Protein 1W0N (pdb70)

InterPro domains:
  IPR005084 Carbohydrate binding module family 6 [PF03422] (382-508)
  IPR005084 Carbohydrate binding module family 6 [PF03422] (520-634)
  IPR005084 Carbohydrate binding module family 6 [PS51175] (379-508)
  IPR005084 Carbohydrate binding module family 6 [PS51175] (517-634)
  IPR006584 Cellulose binding, type IV [SM00606] (374-509)
  IPR006710 Glycoside hydrolase, family 43 [PF04616] (46-358)
  IPR008979 Galactose-binding-like domain superfamily [SSF49785] (372-509)
  IPR008979 Galactose-binding-like domain superfamily [SSF49785] (516-634)
  IPR023296 Glycosyl hydrolase, five-bladed beta-propeller domain superfamily [G3DSA:2.115.10.20] (32-371)
  IPR023296 Glycosyl hydrolase, five-bladed beta-propeller domain superfamily [SSF75005] (38-378)
  IPR052176 Glycosyl Hydrolase Family 43 Enzymes [PTHR43772] (36-369)

Sequence (120 aa):
IITTKVEAENMKIGGTYAGKISAPFDGVALYANNADYVSYSQYFANSTHNISVRGASSNAGTAKVDLVIGGVTVGSFNFTGKTPTVQTLSNITHATGDQEIKLALTSDDGTWDAYVVDFIEFSL

Structure (mmCIF, N/CA/C/O backbone):
data_1W0N
#
_entry.id   1W0N
#
_cell.length_a   30.529
_cell.length_b   40.187
_cell.length_c   81.200
_cell.angle_alpha   90.00
_cell.angle_beta   90.00
_cell.angle_gamma   90.00
#
_symmetry.space_group_name_H-M   'P 21 21 21'
#
loop_
_entity.id
_entity.type
_entity.pdbx_description
1 polymer 'ENDO-1,4-BETA-XYLANASE D'
2 non-polymer 'CALCIUM ION'
3 non-polymer 'MAGNESIUM ION'
4 non-polymer 'SULFATE ION'
5 water water
#
loop_
_atom_site.group_PDB
_atom_site.id
_atom_site.type_symbol
_atom_site.label_atom_id
_atom_site.label_alt_id
_atom_site.label_comp_id
_atom_site.label_asym_id
_atom_site.label_entity_id
_atom_site.label_seq_id
_atom_site.pdbx_PDB_ins_code
_atom_site.Cartn_x
_atom_site.Cartn_y
_atom_site.Cartn_z
_atom_site.occupancy
_atom_site.B_iso_or_equiv
_atom_site.auth_seq_id
_atom_site.auth_comp_id
_atom_site.auth_asym_id
_atom_site.auth_atom_id
_atom_site.pdbx_PDB_model_num
ATOM 1 N N A ILE A 1 12 ? 37.161 9.024 9.653 0.50 18.00 12 ILE A N 1
ATOM 2 N N B ILE A 1 12 ? 36.480 8.392 10.647 0.50 15.27 12 ILE A N 1
ATOM 3 C CA A ILE A 1 12 ? 36.157 10.171 9.558 0.50 17.45 12 ILE A CA 1
ATOM 4 C CA B ILE A 1 12 ? 35.723 9.574 10.138 0.50 12.11 12 ILE A CA 1
ATOM 5 C C A ILE A 1 12 ? 35.031 9.810 8.578 0.50 13.83 12 ILE A C 1
ATOM 6 C C B ILE A 1 12 ? 34.679 9.194 9.031 0.50 11.67 12 ILE A C 1
ATOM 7 O O A ILE A 1 12 ? 35.324 9.377 7.452 0.50 14.89 12 ILE A O 1
ATOM 8 O O B ILE A 1 12 ? 35.004 8.482 8.098 0.50 13.73 12 ILE A O 1
ATOM 17 N N A THR A 1 13 ? 33.778 9.969 9.015 0.50 10.21 13 THR A N 1
ATOM 18 N N B THR A 1 13 ? 33.446 9.635 9.20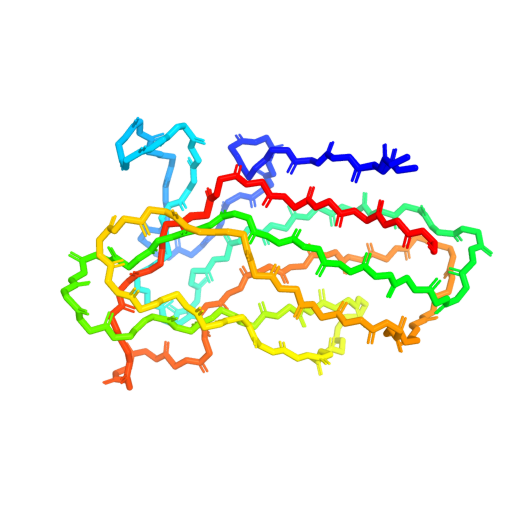0 0.50 10.52 13 THR A N 1
ATOM 19 C CA A THR A 1 13 ? 32.631 9.674 8.143 0.50 9.20 13 THR A CA 1
ATOM 20 C CA B THR A 1 13 ? 32.382 9.465 8.237 0.50 11.63 13 THR A CA 1
ATOM 21 C C A THR A 1 13 ? 32.014 10.990 7.777 0.50 7.07 13 THR A C 1
ATOM 22 C C B THR A 1 13 ? 31.925 10.856 7.776 0.50 9.61 13 THR A C 1
ATOM 23 O O A THR A 1 13 ? 31.601 11.725 8.651 0.50 7.55 13 THR A O 1
ATOM 24 O O B THR A 1 13 ? 31.389 11.598 8.622 0.50 10.68 13 THR A O 1
ATOM 31 N N . LYS A 1 14 ? 31.985 11.248 6.500 1.00 8.57 14 LYS A N 1
ATOM 32 C CA . LYS A 1 14 ? 31.449 12.486 5.952 1.00 7.66 14 LYS A CA 1
ATOM 33 C C . LYS A 1 14 ? 30.257 12.163 5.089 1.00 6.92 14 LYS A C 1
ATOM 34 O O . LYS A 1 14 ? 30.335 11.273 4.232 1.00 8.36 14 LYS A O 1
ATOM 44 N N . VAL A 1 15 ? 29.153 12.869 5.299 1.00 6.26 15 VAL A N 1
ATOM 45 C CA . VAL A 1 15 ? 27.949 12.708 4.491 1.00 6.29 15 VAL A CA 1
ATOM 46 C C . VAL A 1 15 ? 27.547 14.085 3.975 1.00 5.88 15 VAL A C 1
ATOM 47 O O . VAL A 1 15 ? 27.412 15.049 4.737 1.00 6.24 15 VAL A O 1
ATOM 51 N N . GLU A 1 16 ? 27.386 14.180 2.654 1.00 5.96 16 GLU A N 1
ATOM 52 C CA . GLU A 1 16 ? 26.992 15.431 2.022 1.00 6.27 16 GLU A CA 1
ATOM 53 C C . GLU A 1 16 ? 25.510 15.681 2.241 1.00 5.93 16 GLU A C 1
ATOM 54 O O . GLU A 1 16 ? 24.679 14.779 2.071 1.00 6.63 16 GLU A O 1
ATOM 60 N N . ALA A 1 17 ? 25.141 16.916 2.612 1.00 5.69 17 ALA A N 1
ATOM 61 C CA . ALA A 1 17 ? 23.742 17.233 2.846 1.00 5.79 17 ALA A CA 1
ATOM 62 C C . ALA A 1 17 ? 22.881 16.952 1.620 1.00 5.70 17 ALA A C 1
ATOM 63 O O . ALA A 1 17 ? 21.743 16.486 1.735 1.00 6.21 17 ALA A O 1
ATOM 65 N N . GLU A 1 18 ? 23.430 17.253 0.438 1.00 6.22 18 GLU A N 1
ATOM 66 C CA . GLU A 1 18 ? 22.720 17.089 -0.808 1.00 6.65 18 GLU A CA 1
ATOM 67 C C . GLU A 1 18 ? 22.440 15.614 -1.139 1.00 7.13 18 GLU A C 1
ATOM 68 O O . GLU A 1 18 ? 21.666 15.357 -2.064 1.00 8.35 18 GLU A O 1
ATOM 74 N N . ASN A 1 19 ? 23.031 14.675 -0.399 1.00 7.28 19 ASN A N 1
ATOM 75 C CA . ASN A 1 19 ? 22.749 13.256 -0.558 1.00 7.86 19 ASN A CA 1
ATOM 76 C C . ASN A 1 19 ? 21.787 12.699 0.491 1.00 7.79 19 ASN A C 1
ATOM 77 O O . ASN A 1 19 ? 21.484 11.503 0.486 1.00 9.96 19 ASN A O 1
ATOM 82 N N . MET A 1 20 ? 21.297 13.552 1.377 1.00 6.64 20 MET A N 1
ATOM 83 C CA . MET A 1 20 ? 20.370 13.157 2.432 1.00 6.69 20 MET A CA 1
ATOM 84 C C . MET A 1 20 ? 18.930 13.268 1.953 1.00 6.52 20 MET A C 1
ATOM 85 O O . MET A 1 20 ? 18.641 13.833 0.897 1.00 7.60 20 MET A O 1
ATOM 90 N N . LYS A 1 21 ? 18.008 12.741 2.754 1.00 6.55 21 LYS A N 1
ATOM 91 C CA . LYS A 1 21 ? 16.596 12.992 2.543 1.00 6.70 21 LYS A CA 1
ATOM 92 C C . LYS A 1 21 ? 16.316 14.460 2.890 1.00 6.62 21 LYS A C 1
ATOM 93 O O . LYS A 1 21 ? 16.806 14.955 3.906 1.00 7.91 21 LYS A O 1
ATOM 99 N N . ILE A 1 22 ? 15.570 15.142 2.029 1.00 6.81 22 ILE A N 1
ATOM 100 C CA . ILE A 1 22 ? 15.244 16.554 2.189 1.00 7.23 22 ILE A CA 1
ATOM 101 C C . ILE A 1 22 ? 13.762 16.636 2.394 1.00 8.27 22 ILE A C 1
ATOM 102 O O . ILE A 1 22 ? 12.990 16.121 1.573 1.00 10.52 22 ILE A O 1
ATOM 107 N N . GLY A 1 23 ? 13.309 17.297 3.453 1.00 8.64 23 GLY A N 1
ATOM 108 C CA . GLY A 1 23 ? 11.905 17.449 3.700 1.00 10.66 23 GLY A CA 1
ATOM 109 C C . GLY A 1 23 ? 11.536 18.825 4.175 1.00 8.00 23 GLY A C 1
ATOM 110 O O . GLY A 1 23 ? 12.391 19.655 4.459 1.00 7.63 23 GLY A O 1
ATOM 111 N N . GLY A 1 24 ? 10.239 19.043 4.258 1.00 9.29 24 GLY A N 1
ATOM 112 C CA . GLY A 1 24 ? 9.661 20.319 4.649 1.00 9.44 24 GLY A CA 1
ATOM 113 C C . GLY A 1 24 ? 9.114 21.097 3.470 1.00 8.41 24 GLY A C 1
ATOM 114 O O . GLY A 1 24 ? 9.288 20.753 2.295 1.00 10.49 24 GLY A O 1
ATOM 115 N N . THR A 1 25 ? 8.468 22.211 3.784 1.00 8.59 25 THR A N 1
ATOM 116 C CA . THR A 1 25 ? 7.833 23.055 2.785 1.00 8.79 25 THR A CA 1
ATOM 117 C C . THR A 1 25 ? 8.801 23.680 1.812 1.00 7.52 25 THR A C 1
ATOM 118 O O . THR A 1 25 ? 8.478 23.815 0.621 1.00 9.22 25 THR A O 1
ATOM 122 N N . TYR A 1 26 ? 9.962 24.103 2.301 1.00 6.18 26 TYR A N 1
ATOM 123 C CA . TYR A 1 26 ? 10.815 24.970 1.504 1.00 5.50 26 TYR A CA 1
ATOM 124 C C . TYR A 1 26 ? 12.171 24.363 1.165 1.00 5.07 26 TYR A C 1
ATOM 125 O O . TYR A 1 26 ? 12.816 24.822 0.207 1.00 5.56 26 TYR A O 1
ATOM 134 N N . ALA A 1 27 ? 12.652 23.395 1.949 1.00 5.04 27 ALA A N 1
ATOM 135 C CA . ALA A 1 27 ? 14.036 22.952 1.830 1.00 4.94 27 ALA A CA 1
ATOM 136 C C . ALA A 1 27 ? 14.315 22.3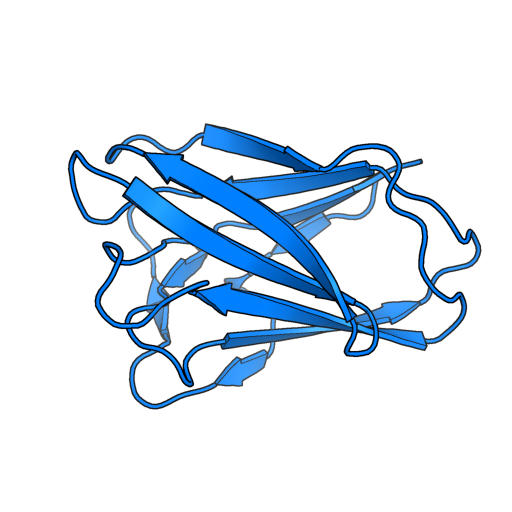97 0.441 1.00 4.96 27 ALA A C 1
ATOM 137 O O . ALA A 1 27 ? 13.471 21.725 -0.170 1.00 5.62 27 ALA A O 1
ATOM 139 N N . GLY A 1 28 ? 15.526 22.631 -0.034 1.00 5.32 28 GLY A N 1
ATOM 140 C CA . GLY A 1 28 ? 15.938 22.123 -1.327 1.00 5.84 28 GLY A CA 1
ATOM 141 C C . GLY A 1 28 ? 17.423 22.209 -1.521 1.00 5.15 28 GLY A C 1
ATOM 142 O O . GLY A 1 28 ? 18.130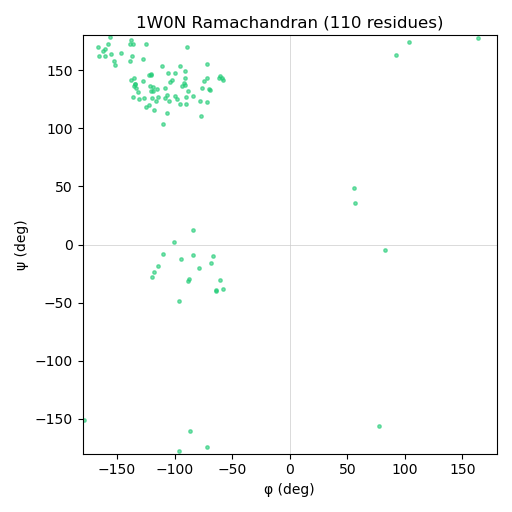 22.956 -0.825 1.00 5.24 28 GLY A O 1
ATOM 143 N N . LYS A 1 29 ? 17.910 21.449 -2.495 1.00 5.54 29 LYS A N 1
ATOM 144 C CA . LYS A 1 29 ? 19.305 21.468 -2.875 1.00 5.57 29 LYS A CA 1
ATOM 145 C C . LYS A 1 29 ? 19.713 22.851 -3.364 1.00 5.16 29 LYS A C 1
ATOM 146 O O . LYS A 1 29 ? 18.959 23.527 -4.062 1.00 6.17 29 LYS A O 1
ATOM 152 N N . ILE A 1 30 ? 20.937 23.219 -3.018 1.00 5.04 30 ILE A N 1
ATOM 153 C CA . ILE A 1 30 ? 21.550 24.467 -3.435 1.00 5.21 30 ILE A CA 1
ATOM 154 C C . ILE A 1 30 ? 22.899 24.191 -4.071 1.00 5.44 30 ILE A C 1
ATOM 155 O O . ILE A 1 30 ? 23.523 23.144 -3.834 1.00 6.01 30 ILE A O 1
ATOM 160 N N . SER A 1 31 ? 23.354 25.169 -4.866 1.00 6.05 31 SER A N 1
ATOM 161 C CA . SER A 1 31 ? 24.685 25.176 -5.434 1.00 7.00 31 SER A CA 1
ATOM 162 C C . SER A 1 31 ? 25.546 26.310 -4.899 1.00 6.20 31 SER A C 1
ATOM 163 O O . SER A 1 31 ? 26.772 26.223 -5.023 1.00 7.06 31 SER A O 1
ATOM 166 N N . ALA A 1 32 ? 24.951 27.336 -4.310 1.00 5.98 32 ALA A N 1
ATOM 167 C CA . ALA A 1 32 ? 25.667 28.445 -3.685 1.00 5.72 32 ALA A CA 1
ATOM 168 C C . ALA A 1 32 ? 25.129 28.593 -2.263 1.00 5.39 32 ALA A C 1
ATOM 169 O O . ALA A 1 32 ? 23.931 28.456 -2.032 1.00 6.01 32 ALA A O 1
ATOM 171 N N . PRO A 1 33 ? 26.024 28.873 -1.296 1.00 5.24 33 PRO A N 1
ATOM 172 C CA . PRO A 1 33 ? 27.456 29.112 -1.437 1.00 5.33 33 PRO A CA 1
ATOM 173 C C . PRO A 1 33 ? 28.325 27.835 -1.482 1.00 5.33 33 PRO A C 1
ATOM 174 O O . PRO A 1 33 ? 29.541 27.919 -1.384 1.00 6.37 33 PRO A O 1
ATOM 178 N N . PHE A 1 34 ? 27.668 26.682 -1.652 1.00 5.36 34 PHE A N 1
ATOM 179 C CA . PHE A 1 34 ? 28.322 25.401 -1.882 1.00 5.45 34 PHE A CA 1
ATOM 180 C C . PHE A 1 34 ? 27.206 24.466 -2.343 1.00 5.37 34 PHE A C 1
ATOM 181 O O . PHE A 1 34 ? 26.025 24.791 -2.261 1.00 5.63 34 PHE A O 1
ATOM 189 N N . ASP A 1 35 ? 27.601 23.275 -2.820 1.00 5.84 35 ASP A N 1
ATOM 190 C CA . ASP A 1 35 ? 26.624 22.226 -3.064 1.00 5.93 35 ASP A CA 1
ATOM 191 C C . ASP A 1 35 ? 26.150 21.696 -1.710 1.00 5.20 35 ASP A C 1
ATOM 192 O O . ASP A 1 35 ? 26.959 21.286 -0.871 1.00 5.85 35 ASP A O 1
ATOM 197 N N . GLY A 1 36 ? 24.854 21.757 -1.478 1.00 4.98 36 GLY A N 1
ATOM 198 C CA . GLY A 1 36 ? 24.321 21.428 -0.168 1.00 4.88 36 GLY A CA 1
ATOM 199 C C . GLY A 1 36 ? 22.827 21.547 -0.177 1.00 4.46 36 GLY A C 1
ATOM 200 O O . GLY A 1 36 ? 22.180 21.352 -1.219 1.00 4.91 36 GLY A O 1
ATOM 201 N N . VAL A 1 37 ? 22.254 21.867 0.988 1.00 4.34 37 VAL A N 1
ATOM 202 C CA . VAL A 1 37 ? 20.827 22.034 1.146 1.00 4.24 37 VAL A CA 1
ATOM 203 C C . VAL A 1 37 ? 20.585 23.295 1.967 1.00 4.11 37 VAL A C 1
ATOM 204 O O . VAL A 1 37 ? 21.328 23.570 2.924 1.00 5.00 37 VAL A O 1
ATOM 208 N N . ALA A 1 38 ? 19.521 24.031 1.623 1.00 4.05 38 ALA A N 1
ATOM 209 C CA . ALA A 1 38 ? 19.077 25.171 2.412 1.00 4.10 38 ALA A CA 1
ATOM 210 C C . ALA A 1 38 ? 17.862 24.792 3.250 1.00 4.18 38 ALA A C 1
ATOM 211 O O . ALA A 1 38 ? 16.948 24.082 2.791 1.00 4.99 38 ALA A O 1
ATOM 213 N N . LEU A 1 39 ? 17.852 25.332 4.470 1.00 4.29 39 LEU A N 1
ATOM 214 C CA . LEU A 1 39 ? 16.774 25.194 5.447 1.00 4.30 39 LEU A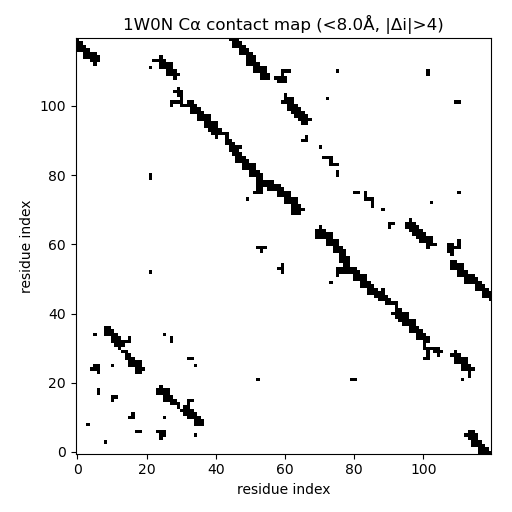 CA 1
ATOM 215 C C . LEU A 1 39 ? 16.256 26.597 5.763 1.00 4.50 39 LEU A C 1
ATOM 216 O O . LEU A 1 39 ? 17.051 27.484 6.128 1.00 5.16 39 LEU A O 1
ATOM 221 N N . TYR A 1 40 ? 14.954 26.800 5.612 1.00 4.70 40 TYR A N 1
ATOM 222 C CA . TYR A 1 40 ? 14.372 28.141 5.655 1.00 5.03 40 TYR A CA 1
ATOM 223 C C . TYR A 1 40 ? 13.349 28.363 6.753 1.00 5.48 40 TYR A C 1
ATOM 224 O O . TYR A 1 40 ? 13.111 29.511 7.176 1.00 6.34 40 TYR A O 1
ATOM 233 N N . ALA A 1 41 ? 12.653 27.306 7.174 1.00 6.23 41 ALA A N 1
ATOM 234 C CA . ALA A 1 41 ? 11.538 27.446 8.091 1.00 7.29 41 ALA A CA 1
ATOM 235 C C . ALA A 1 41 ? 11.448 26.232 8.968 1.00 8.34 41 ALA A C 1
ATOM 236 O O . ALA A 1 41 ? 12.113 25.215 8.734 1.00 9.55 41 ALA A O 1
ATOM 238 N N A ASN A 1 42 ? 10.708 26.290 10.049 0.50 11.82 42 ASN A N 1
ATOM 239 N N B ASN A 1 42 ? 10.435 26.356 9.915 0.50 9.18 42 ASN A N 1
ATOM 240 C CA A ASN A 1 42 ? 10.749 25.241 11.024 0.50 12.29 42 ASN A CA 1
ATOM 241 C CA B ASN A 1 42 ? 9.816 25.282 10.634 0.50 9.23 42 ASN A CA 1
ATOM 242 C C A ASN A 1 42 ? 10.668 23.698 10.687 0.50 13.73 42 ASN A C 1
ATOM 243 C C B ASN A 1 42 ? 9.455 24.214 9.610 0.50 8.35 42 ASN A C 1
ATOM 244 O O A ASN A 1 42 ? 11.421 22.959 11.311 0.50 16.16 42 ASN A O 1
ATOM 245 O O B ASN A 1 42 ? 8.779 24.493 8.626 0.50 9.32 42 ASN A O 1
ATOM 254 N N . ALA A 1 43 ? 9.808 23.088 9.884 1.00 13.58 43 ALA A N 1
ATOM 255 C CA . ALA A 1 43 ? 9.499 21.815 9.273 1.00 12.60 43 ALA A CA 1
ATOM 256 C C . ALA A 1 43 ? 10.479 21.435 8.191 1.00 9.75 43 ALA A C 1
ATOM 257 O O . ALA A 1 43 ? 10.459 20.305 7.734 1.00 10.56 43 ALA A O 1
ATOM 259 N N . ASP A 1 44 ? 11.421 22.342 7.783 1.00 7.50 44 ASP A N 1
ATOM 260 C CA . ASP A 1 44 ? 12.480 21.952 6.883 1.00 6.59 44 ASP A CA 1
ATOM 261 C C . ASP A 1 44 ? 13.485 21.057 7.588 1.00 6.82 44 ASP A C 1
ATOM 262 O O . ASP A 1 44 ? 13.794 21.269 8.763 1.00 7.89 44 ASP A O 1
ATOM 267 N N . TYR A 1 45 ? 14.026 20.074 6.897 1.00 6.62 45 TYR A N 1
ATOM 268 C CA . TYR A 1 45 ? 15.077 19.238 7.485 1.00 6.92 45 TYR A CA 1
ATOM 269 C C . TYR A 1 45 ? 15.847 18.522 6.400 1.00 6.22 45 TYR A C 1
ATOM 270 O O . TYR A 1 45 ? 15.382 18.371 5.272 1.00 6.66 45 TYR A O 1
ATOM 279 N N . VAL A 1 46 ? 17.044 18.033 6.796 1.00 5.90 46 VAL A N 1
ATOM 280 C CA . VAL A 1 46 ? 17.710 16.951 6.085 1.00 5.89 46 VAL A CA 1
ATOM 281 C C . VAL A 1 46 ? 17.942 15.816 7.063 1.00 5.79 46 VAL A C 1
ATOM 282 O O . VAL A 1 46 ? 18.183 16.055 8.258 1.00 6.76 46 VAL A O 1
ATOM 286 N N . SER A 1 47 ? 17.874 14.577 6.582 1.00 6.03 47 SER A N 1
ATOM 287 C CA . SER A 1 47 ? 18.082 13.441 7.460 1.00 6.57 47 SER A CA 1
ATOM 288 C C . SER A 1 47 ? 18.610 12.238 6.717 1.00 6.39 47 SER A C 1
ATOM 289 O O . SER A 1 47 ? 18.424 12.091 5.509 1.00 7.12 47 SER A O 1
ATOM 292 N N . TYR A 1 48 ? 19.255 11.341 7.462 1.00 6.60 48 TYR A N 1
ATOM 293 C CA . TYR A 1 48 ? 19.654 10.049 6.934 1.00 6.96 48 TYR A CA 1
ATOM 294 C C . TYR A 1 48 ? 19.898 9.131 8.128 1.00 6.88 48 TYR A C 1
ATOM 295 O O . TYR A 1 48 ? 19.957 9.568 9.271 1.00 8.10 48 TYR A O 1
ATOM 304 N N . SER A 1 49 ? 20.036 7.825 7.856 1.00 7.39 49 SER A N 1
ATOM 305 C CA . SER A 1 49 ? 20.288 6.854 8.899 1.00 8.07 49 SER A CA 1
ATOM 306 C C . SER A 1 49 ? 21.761 6.502 8.957 1.00 7.35 49 SER A C 1
ATOM 307 O O . SER A 1 49 ? 22.357 6.137 7.946 1.00 8.27 49 SER A O 1
ATOM 310 N N . GLN A 1 50 ? 22.341 6.605 10.163 1.00 7.12 50 GLN A N 1
ATOM 311 C CA . GLN A 1 50 ? 23.740 6.322 10.411 1.00 7.20 50 GLN A CA 1
ATOM 312 C C . GLN A 1 50 ? 23.872 5.172 11.395 1.00 7.11 50 GLN A C 1
ATOM 313 O O . GLN A 1 50 ? 23.292 5.215 12.477 1.00 7.97 50 GLN A O 1
ATOM 319 N N . TYR A 1 51 ? 24.723 4.185 11.067 1.00 7.33 51 TYR A N 1
ATOM 320 C CA . TYR A 1 51 ? 25.063 3.135 12.013 1.00 7.29 51 TYR A CA 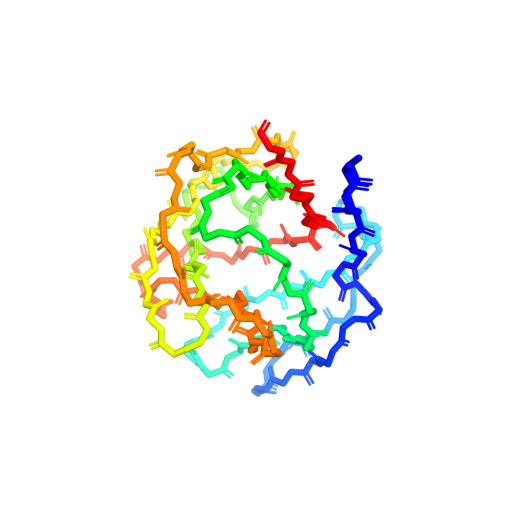1
ATOM 321 C C . TYR A 1 51 ? 26.248 3.576 12.849 1.00 6.72 51 TYR A C 1
ATOM 322 O O . TYR A 1 51 ? 27.262 4.039 12.315 1.00 7.97 51 TYR A O 1
ATOM 338 N N . PHE A 1 52 ? 26.148 3.405 14.173 1.00 6.71 52 PHE A N 1
ATOM 339 C CA . PHE A 1 52 ? 27.222 3.710 15.096 1.00 6.81 52 PHE A CA 1
ATOM 340 C C . PHE A 1 52 ? 27.648 2.480 15.890 1.00 6.63 52 PHE A C 1
ATOM 341 O O . PHE A 1 52 ? 26.813 1.802 16.501 1.00 7.85 52 PHE A O 1
ATOM 349 N N . ALA A 1 53 ? 28.947 2.243 15.951 1.00 6.63 53 ALA A N 1
ATOM 350 C CA . ALA A 1 53 ? 29.517 1.272 16.892 1.00 6.87 53 ALA A CA 1
ATOM 351 C C . ALA A 1 53 ? 29.838 1.914 18.246 1.00 6.67 53 ALA A C 1
ATOM 352 O O . ALA A 1 53 ? 29.732 1.269 19.284 1.00 8.93 53 ALA A O 1
ATOM 354 N N . ASN A 1 54 ? 30.204 3.198 18.255 1.00 6.37 54 ASN A N 1
ATOM 355 C CA . ASN A 1 54 ? 30.609 3.909 19.457 1.00 6.13 54 ASN A CA 1
ATOM 356 C C . ASN A 1 54 ? 29.501 4.851 19.888 1.00 5.70 54 ASN A C 1
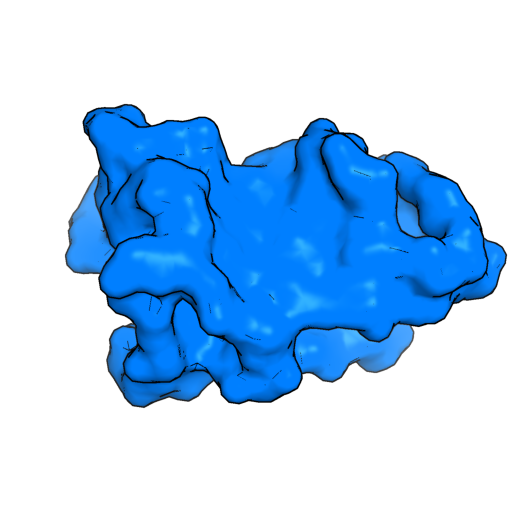ATOM 357 O O . ASN A 1 54 ? 28.796 5.429 19.066 1.00 6.46 54 ASN A O 1
ATOM 365 N N . SER A 1 55 ? 29.386 5.050 21.214 1.00 5.76 55 SER A N 1
ATOM 366 C CA . SER A 1 55 ? 28.382 5.950 21.770 1.00 5.55 55 SER A CA 1
ATOM 367 C C . SER A 1 55 ? 28.779 7.427 21.810 1.00 5.66 55 SER A C 1
ATOM 368 O O . SER A 1 55 ? 27.891 8.232 22.093 1.00 7.31 55 SER A O 1
ATOM 371 N N . THR A 1 56 ? 30.021 7.796 21.534 1.00 5.53 56 THR A N 1
ATOM 372 C CA . THR A 1 56 ? 30.399 9.212 21.593 1.00 5.65 56 THR A CA 1
ATOM 373 C C . THR A 1 56 ? 31.207 9.613 20.366 1.00 5.69 56 THR A C 1
ATOM 374 O O . THR A 1 56 ? 32.148 8.926 19.968 1.00 6.90 56 THR A O 1
ATOM 378 N N . HIS A 1 57 ? 30.838 10.771 19.798 1.00 5.64 57 HIS A N 1
ATOM 379 C CA . HIS A 1 57 ? 31.511 11.330 18.641 1.00 5.77 57 HIS A CA 1
ATOM 380 C C . HIS A 1 57 ? 31.683 12.835 18.772 1.00 6.07 57 HIS A C 1
ATOM 381 O O . HIS A 1 57 ? 30.942 13.512 19.467 1.00 6.93 57 HIS A O 1
ATOM 388 N N . ASN A 1 58 ? 32.672 13.331 18.012 1.00 6.93 58 ASN A N 1
ATOM 389 C CA . ASN A 1 58 ? 32.742 14.727 17.638 1.00 7.44 58 ASN A CA 1
ATOM 390 C C . ASN A 1 58 ? 32.026 14.883 16.312 1.00 7.16 58 ASN A C 1
ATOM 391 O O . ASN A 1 58 ? 32.129 14.025 15.425 1.00 8.08 58 ASN A O 1
ATOM 396 N N . ILE A 1 59 ? 31.254 15.973 16.180 1.00 7.34 59 ILE A N 1
ATOM 397 C CA . ILE A 1 59 ? 30.442 16.173 15.001 1.00 6.79 59 ILE A CA 1
ATOM 398 C C . ILE A 1 59 ? 30.682 17.582 14.469 1.00 6.47 59 ILE A C 1
ATOM 399 O O . ILE A 1 59 ? 30.504 18.555 15.203 1.00 7.40 59 ILE A O 1
ATOM 404 N N . SER A 1 60 ? 31.060 17.675 13.188 1.00 5.85 60 SER A N 1
ATOM 405 C CA . SER A 1 60 ? 31.248 18.967 12.556 1.00 5.74 60 SER A CA 1
ATOM 406 C C . SER A 1 60 ? 30.308 19.097 11.366 1.00 5.37 60 SER A C 1
ATOM 407 O O . SER A 1 60 ? 30.010 18.123 10.680 1.00 5.97 60 SER A O 1
ATOM 410 N N . VAL A 1 61 ? 29.846 20.327 11.144 1.00 4.78 61 VAL A N 1
ATOM 411 C CA . VAL A 1 61 ? 29.030 20.654 9.984 1.00 4.54 61 VAL A CA 1
ATOM 412 C C . VAL A 1 61 ? 29.626 21.909 9.365 1.00 4.40 61 VAL A C 1
ATOM 413 O O . VAL A 1 61 ? 29.891 22.891 10.065 1.00 4.68 61 VAL A O 1
ATOM 417 N N . ARG A 1 62 ? 29.835 21.874 8.034 1.00 4.35 62 ARG A N 1
ATOM 418 C CA . ARG A 1 62 ? 30.177 23.079 7.302 1.00 4.48 62 ARG A CA 1
ATOM 419 C C . ARG A 1 62 ? 28.874 23.721 6.827 1.00 4.20 62 ARG A C 1
ATOM 420 O O . ARG A 1 62 ? 28.033 23.048 6.228 1.00 4.72 62 ARG A O 1
ATOM 428 N N . GLY A 1 63 ? 28.711 25.003 7.143 1.00 4.17 63 GLY A N 1
ATOM 429 C CA . GLY A 1 63 ? 27.480 25.696 6.840 1.00 4.06 63 GLY A CA 1
ATOM 430 C C . GLY A 1 63 ? 27.700 27.193 6.733 1.00 3.84 63 GLY A C 1
ATOM 431 O O . GLY A 1 63 ? 28.805 27.695 6.922 1.00 4.47 63 GLY A O 1
ATOM 432 N N . ALA A 1 64 ? 26.605 27.898 6.432 1.00 3.87 64 ALA A N 1
ATOM 433 C CA . ALA A 1 64 ? 26.635 29.351 6.321 1.00 3.92 64 ALA A CA 1
ATOM 434 C C . ALA A 1 64 ? 25.247 29.885 6.586 1.00 3.76 64 ALA A C 1
ATOM 435 O O . ALA A 1 64 ? 24.258 29.149 6.538 1.00 4.57 64 ALA A O 1
ATOM 437 N N . SER A 1 65 ? 25.170 31.191 6.857 1.00 4.36 65 SER A N 1
ATOM 438 C CA . SER A 1 65 ? 23.906 31.887 6.966 1.00 4.23 65 SER A CA 1
ATOM 439 C C . SER A 1 65 ? 23.538 32.545 5.635 1.00 4.39 65 SER A C 1
ATOM 440 O O . SER A 1 65 ? 24.414 32.934 4.854 1.00 5.12 65 SER A O 1
ATOM 443 N N . SER A 1 66 ? 22.236 32.726 5.433 1.00 4.58 66 SER A N 1
ATOM 444 C CA . SER A 1 66 ? 21.743 33.516 4.321 1.00 5.00 66 SER A CA 1
ATOM 445 C C . SER A 1 66 ? 22.055 35.002 4.450 1.00 5.68 66 SER A C 1
ATOM 446 O O . SER A 1 66 ? 21.956 35.732 3.466 1.00 7.61 66 SER A O 1
ATOM 449 N N . ASN A 1 67 ? 22.415 35.442 5.662 1.00 5.66 67 ASN A N 1
ATOM 450 C CA . ASN A 1 67 ? 22.582 36.861 5.928 1.00 6.78 67 ASN A CA 1
ATOM 451 C C . ASN A 1 67 ? 23.832 37.080 6.773 1.00 6.45 67 ASN A C 1
ATOM 452 O O . ASN A 1 67 ? 24.510 36.142 7.193 1.00 6.36 67 ASN A O 1
ATOM 457 N N . ALA A 1 68 ? 24.138 38.372 7.022 1.00 7.13 68 ALA A N 1
ATOM 458 C CA . ALA A 1 68 ? 25.254 38.702 7.881 1.00 7.52 68 ALA A CA 1
ATOM 459 C C . ALA A 1 68 ? 25.080 38.144 9.290 1.00 7.10 68 ALA A C 1
ATOM 460 O O . ALA A 1 68 ? 26.084 37.877 9.965 1.00 8.15 68 ALA A O 1
ATOM 462 N N . GLY A 1 69 ? 23.841 38.018 9.745 1.00 6.77 69 GLY A N 1
ATOM 463 C CA . GLY A 1 69 ? 23.563 37.538 11.071 1.00 6.66 69 GLY A CA 1
ATOM 464 C C . GLY A 1 69 ? 23.479 36.021 11.184 1.00 6.08 69 GLY A C 1
ATOM 465 O O . GLY A 1 69 ? 23.989 35.272 10.340 1.00 6.19 69 GLY A O 1
ATOM 466 N N . THR A 1 70 ? 22.842 35.573 12.258 1.00 6.47 70 THR A N 1
ATOM 467 C CA . THR A 1 70 ? 22.947 34.196 12.710 1.00 6.32 70 THR A CA 1
ATOM 468 C C . THR A 1 70 ? 21.841 33.306 12.169 1.00 6.10 70 THR A C 1
ATOM 469 O O . THR A 1 70 ? 20.667 33.666 12.180 1.00 7.05 70 THR A O 1
ATOM 473 N N . ALA A 1 71 ? 22.266 32.111 11.734 1.00 6.02 71 ALA A N 1
ATOM 474 C CA . ALA A 1 71 ? 21.380 30.984 11.476 1.00 6.34 71 ALA A CA 1
ATOM 475 C C . ALA A 1 71 ? 21.816 29.861 12.427 1.00 6.53 71 ALA A C 1
ATOM 476 O O . ALA A 1 71 ? 23.000 29.642 12.620 1.00 8.95 71 ALA A O 1
ATOM 478 N N . LYS A 1 72 ? 20.857 29.206 13.054 1.00 7.22 72 LYS A N 1
ATOM 479 C CA . LYS A 1 72 ? 21.163 28.130 13.991 1.00 7.67 72 LYS A CA 1
ATOM 480 C C . LYS A 1 72 ? 20.504 26.846 13.522 1.00 6.82 72 LYS A C 1
ATOM 481 O O . LYS A 1 72 ? 19.348 26.846 13.129 1.00 7.59 72 LYS A O 1
ATOM 487 N N . VAL A 1 73 ? 21.274 25.753 13.600 1.00 6.51 73 VAL A N 1
ATOM 488 C CA . VAL A 1 73 ? 20.851 24.450 13.120 1.00 6.39 73 VAL A CA 1
ATOM 489 C C . VAL A 1 73 ? 20.958 23.421 14.247 1.00 5.95 73 VAL A C 1
ATOM 490 O O . VAL A 1 73 ? 22.062 23.174 14.739 1.00 7.20 73 VAL A O 1
ATOM 494 N N . ASP A 1 74 ? 19.828 22.834 14.625 1.00 6.01 74 ASP A N 1
ATOM 495 C CA . ASP A 1 74 ? 19.826 21.733 15.583 1.00 5.92 74 ASP A CA 1
ATOM 496 C C . ASP A 1 74 ? 20.328 20.447 14.936 1.00 5.93 74 ASP A C 1
ATOM 497 O O . ASP A 1 74 ? 19.990 20.140 13.786 1.00 6.85 74 ASP A O 1
ATOM 502 N N . LEU A 1 75 ? 21.102 19.700 15.714 1.00 5.82 75 LEU A N 1
ATOM 503 C CA . LEU A 1 75 ? 21.479 18.338 15.383 1.00 6.09 75 LEU A CA 1
ATOM 504 C C . LEU A 1 75 ? 20.668 17.392 16.250 1.00 5.82 75 LEU A C 1
ATOM 505 O O . LEU A 1 75 ? 20.700 17.481 17.480 1.00 6.24 75 LEU A O 1
ATOM 510 N N . VAL A 1 76 ? 19.945 16.491 15.587 1.00 6.37 76 VAL A N 1
ATOM 511 C CA . VAL A 1 76 ? 19.085 15.523 16.246 1.00 6.99 76 VAL A CA 1
ATOM 512 C C . VAL A 1 76 ? 19.659 14.141 15.918 1.00 7.06 76 VAL A C 1
ATOM 513 O O . VAL A 1 76 ? 19.849 13.800 14.752 1.00 8.23 76 VAL A O 1
ATOM 517 N N . ILE A 1 77 ? 19.975 13.358 16.947 1.00 7.29 77 ILE A N 1
ATOM 518 C CA . ILE A 1 77 ? 20.476 11.985 16.759 1.00 7.47 77 ILE A CA 1
ATOM 519 C C . ILE A 1 77 ? 19.529 11.070 17.497 1.00 8.57 77 ILE A C 1
ATOM 520 O O . ILE A 1 77 ? 19.357 11.180 18.716 1.00 9.77 77 ILE A O 1
ATOM 525 N N . GLY A 1 78 ? 18.904 10.147 16.780 1.00 9.22 78 GLY A N 1
ATOM 526 C CA . GLY A 1 78 ? 17.972 9.247 17.395 1.00 10.83 78 GLY A CA 1
ATOM 527 C C . GLY A 1 78 ? 16.850 9.945 18.110 1.00 12.04 78 GLY A C 1
ATOM 528 O O . GLY A 1 78 ? 16.422 9.466 19.165 1.00 14.31 78 GLY A O 1
ATOM 529 N N . GLY A 1 79 ? 16.399 11.074 17.563 1.00 12.09 79 GLY A N 1
ATOM 530 C CA . GLY A 1 79 ? 15.336 11.850 18.139 1.00 13.24 79 GLY A CA 1
ATOM 531 C C . GLY A 1 79 ? 15.730 12.804 19.260 1.00 13.04 79 GLY A C 1
ATOM 532 O O . GLY A 1 79 ? 14.886 13.571 19.699 1.00 15.73 79 GLY A O 1
ATOM 533 N N . VAL A 1 80 ? 16.993 12.768 19.671 1.00 11.63 80 VAL A N 1
ATOM 534 C CA . VAL A 1 80 ? 17.473 13.636 20.728 1.00 11.70 80 VAL A CA 1
ATOM 535 C C . VAL A 1 80 ? 18.158 14.837 20.107 1.00 10.24 80 VAL A C 1
ATOM 536 O O . VAL A 1 80 ? 19.099 14.669 19.339 1.00 9.33 80 VAL A O 1
ATOM 540 N N . THR A 1 81 ? 17.729 16.051 20.477 1.00 10.15 81 THR A N 1
ATOM 541 C CA . THR A 1 81 ? 18.457 17.249 20.050 1.00 9.02 81 THR A CA 1
ATOM 542 C C . THR A 1 81 ? 19.689 17.357 20.928 1.00 8.85 81 THR A C 1
ATOM 543 O O . THR A 1 81 ? 19.584 17.617 22.125 1.00 11.52 81 THR A O 1
ATOM 547 N N . VAL A 1 82 ? 20.858 17.133 20.329 1.00 8.13 82 VAL A N 1
ATOM 548 C CA . VAL A 1 82 ? 22.109 17.022 21.080 1.00 8.67 82 VAL A CA 1
ATOM 549 C C . VAL A 1 82 ? 22.872 18.333 21.166 1.00 8.56 82 VAL A C 1
ATOM 550 O O . VAL A 1 82 ? 23.810 18.446 21.964 1.00 10.13 82 VAL A O 1
ATOM 554 N N . GLY A 1 83 ? 22.483 19.318 20.369 1.00 8.16 83 GLY A N 1
ATOM 555 C CA . GLY A 1 83 ? 23.145 20.607 20.362 1.00 7.97 83 GLY A CA 1
ATOM 556 C C . GLY A 1 83 ? 22.747 21.353 19.095 1.00 7.38 83 GLY A C 1
ATOM 557 O O . GLY A 1 83 ? 21.994 20.841 18.275 1.00 7.33 83 GLY A O 1
ATOM 558 N N . SER A 1 84 ? 23.260 22.583 18.979 1.00 7.76 84 SER A N 1
ATOM 559 C CA . SER A 1 84 ? 22.980 23.417 17.835 1.00 8.33 84 SER A CA 1
ATOM 560 C C . SER A 1 84 ? 24.244 24.064 17.300 1.00 8.07 84 SER A C 1
ATOM 561 O O . SER A 1 84 ? 25.021 24.612 18.056 1.00 10.23 84 SER A O 1
ATOM 566 N N . PHE A 1 85 ? 24.379 24.088 15.992 1.00 6.05 85 PHE A N 1
ATOM 567 C CA . PHE A 1 85 ? 25.454 24.770 15.312 1.00 5.85 85 PHE A CA 1
ATOM 568 C C . PHE A 1 85 ? 25.031 26.205 14.992 1.00 6.00 85 PHE A C 1
ATOM 569 O O . PHE A 1 85 ? 23.919 26.452 14.543 1.00 7.38 85 PHE A O 1
ATOM 577 N N . ASN A 1 86 ? 25.959 27.134 15.216 1.00 5.42 86 ASN A N 1
ATOM 578 C CA . ASN A 1 86 ? 25.757 28.549 14.938 1.00 5.44 86 ASN A CA 1
ATOM 579 C C . ASN A 1 86 ? 26.556 28.926 13.698 1.00 4.96 86 ASN A C 1
ATOM 580 O O . ASN A 1 86 ? 27.791 28.873 13.725 1.00 5.63 86 ASN A O 1
ATOM 585 N N . PHE A 1 87 ? 25.835 29.268 12.620 1.00 5.16 87 PHE A N 1
ATOM 586 C CA . PHE A 1 87 ? 26.470 29.816 11.423 1.00 5.14 87 PHE A CA 1
ATOM 587 C C . PHE A 1 87 ? 26.070 31.281 11.325 1.00 5.25 87 PHE A C 1
ATOM 588 O O . PHE A 1 87 ? 24.934 31.612 10.972 1.00 5.97 87 PHE A O 1
ATOM 596 N N . THR A 1 88 ? 27.012 32.157 11.676 1.00 5.50 88 THR A N 1
ATOM 597 C CA . THR A 1 88 ? 26.800 33.595 11.573 1.00 5.76 88 THR A CA 1
ATOM 598 C C . THR A 1 88 ? 27.603 34.119 10.397 1.00 5.86 88 THR A C 1
ATOM 599 O O . THR A 1 88 ? 28.795 33.851 10.261 1.00 7.69 88 THR A O 1
ATOM 603 N N . GLY A 1 89 ? 26.923 34.853 9.528 1.00 5.93 89 GLY A N 1
ATOM 604 C CA . GLY A 1 89 ? 27.566 35.441 8.379 1.00 6.42 89 GLY A CA 1
ATOM 605 C C . GLY A 1 89 ? 27.515 34.571 7.140 1.00 5.63 89 GLY A C 1
ATOM 606 O O . GLY A 1 89 ? 27.240 33.363 7.189 1.00 5.54 89 GLY A O 1
ATOM 607 N N . LYS A 1 90 ? 27.781 35.216 6.021 1.00 6.49 90 LYS A N 1
ATOM 608 C CA . LYS A 1 90 ? 27.592 34.601 4.701 1.00 6.49 90 LYS A CA 1
ATOM 609 C C . LYS A 1 90 ? 28.730 33.648 4.323 1.00 6.20 90 LYS A C 1
ATOM 610 O O . LYS A 1 90 ? 28.555 32.813 3.438 1.00 7.29 90 LYS A O 1
ATOM 616 N N . THR A 1 91 ? 29.887 33.771 4.959 1.00 6.18 91 THR A N 1
ATOM 617 C CA . THR A 1 91 ? 31.024 32.940 4.595 1.00 6.37 91 THR A CA 1
ATOM 618 C C . THR A 1 91 ? 30.930 31.599 5.303 1.00 5.80 91 THR A C 1
ATOM 619 O O . THR A 1 91 ? 30.788 31.567 6.543 1.00 6.68 91 THR A O 1
ATOM 623 N N . PRO A 1 92 ? 31.026 30.490 4.579 1.00 5.47 92 PRO A N 1
ATOM 624 C CA . PRO A 1 92 ? 30.966 29.182 5.238 1.00 5.36 92 PRO A CA 1
ATOM 625 C C . PRO A 1 92 ? 32.053 28.992 6.288 1.00 5.73 92 PRO A C 1
ATOM 626 O O . PRO A 1 92 ? 33.203 29.390 6.093 1.00 6.65 92 PRO A O 1
ATOM 630 N N . THR A 1 93 ? 31.679 28.316 7.372 1.00 5.78 93 THR A N 1
ATOM 631 C CA . THR A 1 93 ? 32.630 27.843 8.355 1.00 6.24 93 THR A CA 1
ATOM 632 C C . THR A 1 93 ? 32.269 26.421 8.765 1.00 5.33 93 THR A C 1
ATOM 633 O O . THR A 1 93 ? 31.152 25.964 8.573 1.00 5.80 93 THR A O 1
ATOM 637 N N . VAL A 1 94 ? 33.266 25.753 9.377 1.00 6.21 94 VAL A N 1
ATOM 638 C CA . VAL A 1 94 ? 33.050 24.471 10.002 1.00 6.30 94 VAL A CA 1
ATOM 639 C C . VAL A 1 94 ? 32.788 24.720 11.496 1.00 6.14 94 VAL A C 1
ATOM 640 O O . VAL A 1 94 ? 33.624 25.304 12.198 1.00 8.19 94 VAL A O 1
ATOM 644 N N . GLN A 1 95 ? 31.626 24.280 11.954 1.00 5.02 95 GLN A N 1
ATOM 645 C CA . GLN A 1 95 ? 31.229 24.374 13.352 1.00 4.97 95 GLN A CA 1
ATOM 646 C C . GLN A 1 95 ? 31.207 22.967 13.936 1.00 4.98 95 GLN A C 1
ATOM 647 O O . GLN A 1 95 ? 31.000 21.990 13.222 1.00 5.82 95 GLN A O 1
ATOM 653 N N . THR A 1 96 ? 31.413 22.880 15.261 1.00 5.37 96 THR A N 1
ATOM 654 C CA . THR A 1 96 ? 31.655 21.610 15.903 1.00 5.72 96 THR A CA 1
ATOM 655 C C . THR A 1 96 ? 30.890 21.485 17.223 1.00 5.34 96 THR A C 1
ATOM 656 O O . THR A 1 96 ? 30.789 22.439 17.996 1.00 6.14 96 THR A O 1
ATOM 660 N N . LEU A 1 97 ? 30.393 20.261 17.449 1.00 5.69 97 LEU A N 1
ATOM 661 C CA . LEU A 1 97 ? 29.896 19.792 18.733 1.00 6.07 97 LEU A CA 1
ATOM 662 C C . LEU A 1 97 ? 30.788 18.627 19.136 1.00 6.42 97 LEU A C 1
ATOM 663 O O . LEU A 1 97 ? 30.823 17.603 18.455 1.00 7.56 97 LEU A O 1
ATOM 668 N N . SER A 1 98 ? 31.526 18.783 20.244 1.00 7.01 98 SER A N 1
ATOM 669 C CA . SER A 1 98 ? 32.487 17.792 20.649 1.00 7.30 98 SER A CA 1
ATOM 670 C C . SER A 1 98 ? 31.944 16.893 21.746 1.00 7.14 98 SER A C 1
ATOM 671 O O . SER A 1 98 ? 31.170 17.305 22.612 1.00 8.21 98 SER A O 1
ATOM 674 N N . ASN A 1 99 ? 32.398 15.626 21.719 1.00 6.93 99 ASN A N 1
ATOM 675 C CA . ASN A 1 99 ? 32.141 14.670 22.784 1.00 6.95 99 ASN A CA 1
ATOM 676 C C . ASN A 1 99 ? 30.668 14.476 23.085 1.00 7.03 99 ASN A C 1
ATOM 677 O O . ASN A 1 99 ? 30.234 14.503 24.242 1.00 8.74 99 ASN A O 1
ATOM 682 N N . ILE A 1 100 ? 29.892 14.265 22.025 1.00 7.07 100 ILE A N 1
ATOM 683 C CA . ILE A 1 100 ? 28.466 14.063 22.124 1.00 7.44 100 ILE A CA 1
ATOM 684 C C . ILE A 1 100 ? 28.165 12.574 22.286 1.00 6.80 100 ILE A C 1
ATOM 685 O O . ILE A 1 100 ? 28.526 11.776 21.424 1.00 6.71 100 ILE A O 1
ATOM 691 N N . THR A 1 101 ? 27.495 12.228 23.392 1.00 7.07 101 THR A N 1
ATOM 692 C CA . THR A 1 101 ? 27.062 10.858 23.623 1.00 7.05 101 THR A CA 1
ATOM 693 C C . THR A 1 101 ? 25.663 10.654 23.057 1.00 7.30 101 THR A C 1
ATOM 694 O O . THR A 1 101 ? 24.801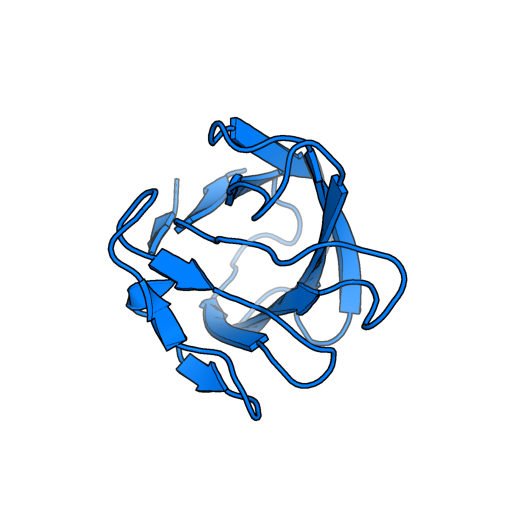 11.543 23.119 1.00 9.19 101 THR A O 1
ATOM 698 N N . HIS A 1 102 ? 25.441 9.457 22.503 1.00 7.03 102 HIS A N 1
ATOM 699 C CA . HIS A 1 102 ? 24.211 9.095 21.851 1.00 7.72 102 HIS A CA 1
ATOM 700 C C . HIS A 1 102 ? 24.086 7.554 21.828 1.00 7.97 102 HIS A C 1
ATOM 701 O O . HIS A 1 102 ? 25.026 6.850 22.189 1.00 8.10 102 HIS A O 1
ATOM 708 N N . ALA A 1 103 ? 22.947 7.032 21.398 1.00 9.51 103 ALA A N 1
ATOM 709 C CA . ALA A 1 103 ? 22.753 5.601 21.288 1.00 10.37 103 ALA A CA 1
ATOM 710 C C . ALA A 1 103 ? 23.552 5.039 20.143 1.00 9.02 103 ALA A C 1
ATOM 711 O O . ALA A 1 103 ? 23.886 5.732 19.163 1.00 9.03 103 ALA A O 1
ATOM 713 N N . THR A 1 104 ? 23.868 3.744 20.233 1.00 9.17 104 THR A N 1
ATOM 714 C CA . THR A 1 104 ? 24.572 3.058 19.184 1.00 8.40 104 THR A CA 1
ATOM 715 C C . THR A 1 104 ? 23.580 2.334 18.272 1.00 7.75 104 THR A C 1
ATOM 716 O O . THR A 1 104 ? 22.344 2.420 18.462 1.00 8.83 104 THR A O 1
ATOM 720 N N . GLY A 1 105 ? 24.102 1.622 17.290 1.00 7.84 105 GLY A N 1
ATOM 721 C CA . GLY A 1 105 ? 23.262 0.995 16.300 1.00 8.34 105 GLY A CA 1
ATOM 722 C C . GLY A 1 105 ? 22.767 2.003 15.267 1.00 7.77 105 GLY A C 1
ATOM 723 O O . GLY A 1 105 ? 23.419 3.038 15.050 1.00 7.86 105 GLY A O 1
ATOM 724 N N . ASP A 1 106 ? 21.656 1.694 14.624 1.00 8.45 106 ASP A N 1
ATOM 725 C CA . ASP A 1 106 ? 21.102 2.547 13.594 1.00 8.53 106 ASP A CA 1
ATOM 726 C C . ASP A 1 106 ? 20.379 3.723 14.224 1.00 8.29 106 ASP A C 1
ATOM 727 O O . ASP A 1 106 ? 19.450 3.528 15.014 1.00 10.33 106 ASP A O 1
ATOM 732 N N . GLN A 1 107 ? 20.798 4.937 13.853 1.00 7.47 107 GLN A N 1
ATOM 733 C CA . GLN A 1 107 ? 20.198 6.141 14.415 1.00 7.63 107 GLN A CA 1
ATOM 734 C C . GLN A 1 107 ? 19.933 7.147 13.304 1.00 7.27 107 GLN A C 1
ATOM 735 O O . GLN A 1 107 ? 20.776 7.403 12.453 1.00 8.09 107 GLN A O 1
ATOM 741 N N . GLU A 1 108 ? 18.747 7.757 13.361 1.00 7.56 108 GLU A N 1
ATOM 742 C CA . GLU A 1 108 ? 18.459 8.855 12.465 1.00 7.90 108 GLU A CA 1
ATOM 743 C C . GLU A 1 108 ? 19.300 10.055 12.844 1.00 7.29 108 GLU A C 1
ATOM 744 O O . GLU A 1 108 ? 19.376 10.435 14.015 1.00 8.63 108 GLU A O 1
ATOM 750 N N . ILE A 1 109 ? 19.922 10.665 11.824 1.00 6.62 109 ILE A N 1
ATOM 751 C CA . ILE A 1 109 ? 20.623 11.932 11.952 1.00 6.42 109 ILE A CA 1
ATOM 752 C C . ILE A 1 109 ? 19.782 12.974 11.243 1.00 6.55 109 ILE A C 1
ATOM 753 O O . ILE A 1 109 ? 19.413 12.775 10.073 1.00 7.78 109 ILE A O 1
ATOM 758 N N . LYS A 1 110 ? 19.443 14.060 11.917 1.00 6.17 110 LYS A N 1
ATOM 759 C CA . LYS A 1 110 ? 18.619 15.104 11.320 1.00 6.54 110 LYS A CA 1
ATOM 760 C C . LYS A 1 110 ? 19.224 16.463 11.642 1.00 6.05 110 LYS A C 1
ATOM 761 O O . LYS A 1 110 ? 19.671 16.707 12.774 1.00 7.17 110 LYS A O 1
ATOM 767 N N . LEU A 1 111 ? 19.236 17.343 10.642 1.00 5.96 111 LEU A N 1
ATOM 768 C CA . LEU A 1 111 ? 19.565 18.750 10.834 1.00 5.95 111 LEU A CA 1
ATOM 769 C C . LEU A 1 111 ? 18.319 19.563 10.496 1.00 5.95 111 LEU A C 1
ATOM 770 O O . LEU A 1 111 ? 17.661 19.341 9.460 1.00 6.95 111 LEU A O 1
ATOM 775 N N . ALA A 1 112 ? 17.979 20.525 11.346 1.00 6.31 112 ALA A N 1
ATOM 776 C CA . ALA A 1 112 ? 16.795 21.399 11.156 1.00 6.83 112 ALA A CA 1
ATOM 777 C C . ALA A 1 112 ? 17.075 22.714 11.807 1.00 6.66 112 ALA A C 1
ATOM 778 O O . ALA A 1 112 ? 17.853 22.795 12.747 1.00 7.54 112 ALA A O 1
ATOM 780 N N . LEU A 1 113 ? 16.462 23.818 11.383 1.00 7.41 113 LEU A N 1
ATOM 781 C CA . LEU A 1 113 ? 16.631 25.093 12.074 1.00 7.18 113 LEU A CA 1
ATOM 782 C C . LEU A 1 113 ? 16.204 24.990 13.526 1.00 8.34 113 LEU A C 1
ATOM 783 O O . LEU A 1 113 ? 15.187 24.367 13.845 1.00 8.85 113 LEU A O 1
ATOM 788 N N . THR A 1 114 ? 16.943 25.653 14.410 1.00 9.67 114 THR A N 1
ATOM 789 C CA . THR A 1 114 ? 16.610 25.703 15.815 1.00 11.57 114 THR A CA 1
ATOM 790 C C . THR A 1 114 ? 15.252 26.440 16.073 1.00 12.70 114 THR A C 1
ATOM 791 O O . THR A 1 114 ? 14.508 26.075 16.951 1.00 15.12 114 THR A O 1
ATOM 795 N N . SER A 1 115 ? 15.044 27.508 15.346 1.00 16.40 115 SER A N 1
ATOM 796 C CA . SER A 1 115 ? 13.816 28.385 15.291 1.00 23.06 115 SER A CA 1
ATOM 797 C C . SER A 1 115 ? 13.216 28.542 13.768 1.00 22.23 115 SER A C 1
ATOM 798 O O . SER A 1 115 ? 13.766 28.101 12.812 1.00 29.67 115 SER A O 1
ATOM 801 N N . ASP A 1 116 ? 12.055 29.177 13.666 1.00 29.99 116 ASP A N 1
ATOM 802 C CA . ASP A 1 116 ? 11.455 29.663 12.427 1.00 29.69 116 ASP A CA 1
ATOM 803 C C . ASP A 1 116 ? 11.820 31.176 12.259 1.00 24.61 116 ASP A C 1
ATOM 804 O O . ASP A 1 116 ? 12.550 31.578 11.301 1.00 31.54 116 ASP A O 1
ATOM 809 N N . ASP A 1 117 ? 11.607 31.931 13.352 1.00 24.89 117 ASP A N 1
ATOM 810 C CA . ASP A 1 117 ? 11.636 33.389 13.372 1.00 21.90 117 ASP A CA 1
ATOM 811 C C . ASP A 1 117 ? 12.811 33.962 14.100 1.00 19.82 117 ASP A C 1
ATOM 812 O O . ASP A 1 117 ? 12.990 35.171 14.057 1.00 25.91 117 ASP A O 1
ATOM 817 N N . GLY A 1 118 ? 13.592 33.171 14.761 1.00 14.55 118 GLY A N 1
ATOM 818 C CA . GLY A 1 118 ? 14.632 33.627 15.603 1.00 17.67 118 GLY A CA 1
ATOM 819 C C . GLY A 1 118 ? 15.776 33.783 14.733 1.00 19.25 118 GLY A C 1
ATOM 820 O O . GLY A 1 118 ? 16.580 34.684 15.078 1.00 25.21 118 GLY A O 1
ATOM 821 N N . THR A 1 119 ? 15.944 32.983 13.574 1.00 17.12 119 THR A N 1
ATOM 822 C CA . THR A 1 119 ? 17.105 33.136 12.895 1.00 15.52 119 THR A CA 1
ATOM 823 C C . THR A 1 119 ? 16.987 33.221 11.396 1.00 11.41 119 THR A C 1
ATOM 824 O O . THR A 1 119 ? 15.893 33.044 10.863 1.00 12.58 119 THR A O 1
ATOM 828 N N . TRP A 1 120 ? 18.077 33.527 10.730 1.00 8.84 120 TRP A N 1
ATOM 829 C CA . TRP A 1 120 ? 18.153 33.529 9.293 1.00 7.01 120 TRP A CA 1
ATOM 830 C C . TRP A 1 120 ? 18.133 32.082 8.798 1.00 5.98 120 TRP A C 1
ATOM 831 O O . TRP A 1 120 ? 17.910 31.136 9.536 1.00 8.77 120 TRP A O 1
ATOM 842 N N . ASP A 1 121 ? 18.322 31.928 7.503 1.00 5.10 121 ASP A N 1
ATOM 843 C CA . ASP A 1 121 ? 18.267 30.618 6.887 1.00 4.43 121 ASP A CA 1
ATOM 844 C C . ASP A 1 121 ? 19.648 30.004 6.873 1.00 4.37 121 ASP A C 1
ATOM 845 O O . ASP A 1 121 ? 20.658 30.710 6.841 1.00 5.27 121 ASP A O 1
ATOM 850 N N . ALA A 1 122 ? 19.678 28.670 6.953 1.00 4.37 122 ALA A N 1
ATOM 851 C CA . ALA A 1 122 ? 20.940 27.950 7.017 1.00 4.47 122 ALA A CA 1
ATOM 852 C C . ALA A 1 122 ? 21.214 27.215 5.721 1.00 4.24 122 ALA A C 1
ATOM 853 O O . ALA A 1 122 ? 20.347 26.519 5.182 1.00 5.80 122 ALA A O 1
ATOM 855 N N . TYR A 1 123 ? 22.440 27.337 5.263 1.00 4.27 123 TYR A N 1
ATOM 856 C CA . TYR A 1 123 ? 22.964 26.536 4.180 1.00 4.27 123 TYR A CA 1
ATOM 857 C C . TYR A 1 123 ? 23.852 25.473 4.808 1.00 4.22 123 TYR A C 1
ATOM 858 O O . TYR A 1 123 ? 24.736 25.806 5.617 1.00 4.75 123 TYR A O 1
ATOM 867 N N A VAL A 1 124 ? 23.652 24.221 4.381 0.50 4.28 124 VAL A N 1
ATOM 868 N N B VAL A 1 124 ? 23.599 24.185 4.538 0.50 4.27 124 VAL A N 1
ATOM 869 C CA A VAL A 1 124 ? 24.352 23.088 4.991 0.50 4.43 124 VAL A CA 1
ATOM 870 C CA B VAL A 1 124 ? 24.393 23.104 5.099 0.50 4.60 124 VAL A CA 1
ATOM 871 C C A VAL A 1 124 ? 25.110 22.384 3.887 0.50 4.15 124 VAL A C 1
ATOM 872 C C B VAL A 1 124 ? 25.092 22.323 3.971 0.50 4.32 124 VAL A C 1
ATOM 873 O O A VAL A 1 124 ? 24.512 22.023 2.852 0.50 4.17 124 VAL A O 1
ATOM 874 O O B VAL A 1 124 ? 24.443 21.843 3.026 0.50 4.30 124 VAL A O 1
ATOM 881 N N . ASP A 1 125 ? 26.406 22.191 4.096 1.00 4.52 125 ASP A N 1
ATOM 882 C CA . ASP A 1 125 ? 27.258 21.572 3.071 1.00 4.50 125 ASP A CA 1
ATOM 883 C C . ASP A 1 125 ? 27.397 20.061 3.310 1.00 4.69 125 ASP A C 1
ATOM 884 O O . ASP A 1 125 ? 27.111 19.250 2.421 1.00 5.46 125 ASP A O 1
ATOM 889 N N . PHE A 1 126 ? 27.843 19.701 4.509 1.00 4.91 126 PHE A N 1
ATOM 890 C CA . PHE A 1 126 ? 28.078 18.305 4.867 1.00 4.91 126 PHE A CA 1
ATOM 891 C C . PHE A 1 126 ? 28.149 18.210 6.386 1.00 5.05 126 PHE A C 1
ATOM 892 O O . PHE A 1 126 ? 28.311 19.222 7.085 1.00 5.32 126 PHE A O 1
ATOM 900 N N . ILE A 1 127 ? 28.072 16.959 6.858 1.00 5.31 127 ILE A N 1
ATOM 901 C CA . ILE A 1 127 ? 28.316 16.609 8.246 1.00 5.19 127 ILE A CA 1
ATOM 902 C C . ILE A 1 127 ? 29.470 15.614 8.286 1.00 5.46 127 ILE A C 1
ATOM 903 O O . ILE A 1 127 ? 29.634 14.795 7.382 1.00 6.52 127 ILE A O 1
ATOM 908 N N . GLU A 1 128 ? 30.265 15.689 9.360 1.00 5.47 128 GLU A N 1
ATOM 909 C CA . GLU A 1 128 ? 31.384 14.778 9.550 1.00 5.98 128 GLU A CA 1
ATOM 910 C C . GLU A 1 128 ? 31.393 14.305 10.997 1.00 5.88 128 GLU A C 1
ATOM 911 O O . GLU A 1 128 ? 31.425 15.097 11.925 1.00 7.54 128 GLU A O 1
ATOM 921 N N . PHE A 1 129 ? 31.423 12.973 11.178 1.00 6.57 129 PHE A N 1
ATOM 922 C CA . PHE A 1 129 ? 31.573 12.343 12.474 1.00 6.80 129 PHE A CA 1
ATOM 923 C C . PHE A 1 129 ? 32.969 11.816 12.628 1.00 7.46 129 PHE A C 1
ATOM 924 O O . PHE A 1 129 ? 33.549 11.240 11.703 1.00 8.76 129 PHE A O 1
ATOM 932 N N . SER A 1 130 ? 33.524 11.977 13.841 1.00 7.58 130 SER A N 1
ATOM 933 C CA . SER A 1 130 ? 34.813 11.428 14.153 1.00 8.69 130 SER A CA 1
ATOM 934 C C . SER A 1 130 ? 34.828 11.022 15.619 1.00 8.71 130 SER A C 1
ATOM 935 O O . SER A 1 130 ? 33.972 11.418 16.409 1.00 9.19 130 SER A O 1
ATOM 938 N N . LEU A 1 131 ? 35.804 10.219 15.998 1.00 10.98 131 LEU A N 1
ATOM 939 C CA . LEU A 1 131 ? 35.911 9.776 17.356 1.00 14.62 131 LEU A CA 1
ATOM 940 C C . LEU A 1 131 ? 36.737 10.682 18.186 1.00 16.13 131 LEU A C 1
ATOM 941 O O . LEU A 1 131 ? 37.609 11.369 17.652 1.00 20.08 131 LEU A O 1
#

B-factor: mean 11.66, std 9.11, range [3.76, 74.16]

Nearest PDB structures (foldseek):
  1ux7-assembly1_A  TM=9.851E-01  e=1.163E-20  Paenibacillus polymyxa
  7ay3-assembly1_A  TM=9.756E-01  e=7.422E-15  uncultured bacterium
  2dck-assembly1_A  TM=9.768E-01  e=1.391E-13  Bacillus sp. 41M-1
  6kjl-assembly1_A  TM=9.731E-01  e=1.321E-13  Bacillus sp. 41M-1
  6kka-assembly2_B  TM=9.728E-01  e=8.851E-13  Bacillus sp. 41M-1

Solvent-accessible surface area: 5707 Å² total; per-residue (Å²): 166,60,111,31,50,0,36,118,14,135,52,13,42,110,134,19,24,148,28,90,73,58,18,88,0,0,0,0,85,21,74,73,2,60,0,8,40,90,30,139,5,88,69,48,42,16,36,0,19,0,76,0,1,1,19,48,84,26,45,0,72,0,26,0,13,4,37,61,93,79,31,22,36,3,55,3,76,15,130,103,30,60,83,58,74,30,64,110,24,96,19,62,66,24,113,30,80,1,62,1,14,8,63,31,62,136,64,29,126,35,0,47,0,13,26,0,43,6,37,157

Organism: Paenibacillus polymyxa (NCBI:txid1406)

CATH classification: 2.60.120.260

Radius of gyration: 13.06 Å; Cα contacts (8 Å, |Δi|>4): 360; chains: 1;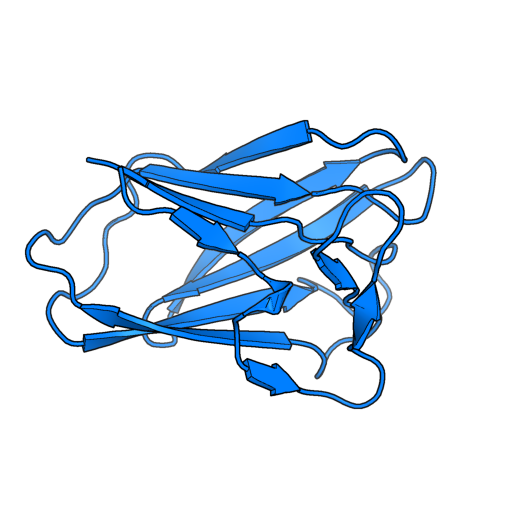 bounding box: 28×38×29 Å

Secondary structure (DSSP, 8-state):
-EEEEGGGSEEESSS-EEE-SSSSEEEE-STT-EEEEEEEESSSEEEEEEEEEESSSSEEEEEEEETTEEEEEEEEESSS-EEEEEEEEE---EEEEEEEEES-SSSS--EEEEEEEEE-

Foldseek 3Di:
DDKDWQQPFDWDDDDKDFDPPPHTHIKAAAPTTKTKDKDAFPDFWKKKKWKKAFPAQAWWKKFKAKQNRRQDIFIHHGGDIDITIDHTTGDDGGIIMIMIHTPHGPPGTMMTTTMMDIDD